Protein AF-A0A5V6NLD4-F1 (afdb_monomer_lite)

Secondary structure (DSSP, 8-state):
-HHHHHHHHHHHHHHHHHHHHHHHHHHHHHHHHHHHHHHHHHHHHHHHHHHHHHHHHHHHHHHHHHHHHHHHHHHHHHHHHHHHTTSS--EEEE-----SS---------PPPEEEEPPHHHHHHHHHHHHHHHHHHHHHHHHHHHIIIII--

Sequence (153 aa):
MKRIAVLAVALLVVVLAWTADHYYQKAVSWRDDYRATYRVTRQQAATIMDMEQRHTALAKLDKTHTEALNAAESENDVLRHQLATGARRMYVRGKCPVSGSGKTTTTGGVGNAATVELSAGAGQNVLDIRAGIISDQEKLKYLQAYVRTQCIK

Structure (mmCIF, N/CA/C/O backbone):
data_AF-A0A5V6NLD4-F1
#
_entry.id   AF-A0A5V6NLD4-F1
#
loop_
_atom_site.group_PDB
_atom_site.id
_atom_site.type_symbol
_atom_site.label_atom_id
_atom_site.label_alt_id
_atom_site.label_comp_id
_atom_site.label_asym_id
_atom_site.label_entity_id
_atom_site.label_seq_id
_atom_site.pdbx_PDB_ins_code
_atom_site.Cartn_x
_atom_site.Cartn_y
_atom_site.Cartn_z
_atom_site.occupancy
_atom_site.B_iso_or_equiv
_atom_site.auth_seq_id
_atom_site.auth_comp_id
_atom_site.auth_asym_id
_atom_site.auth_atom_id
_atom_site.pdbx_PDB_model_num
ATOM 1 N N . MET A 1 1 ? 48.106 0.137 -71.899 1.00 66.81 1 MET A N 1
ATOM 2 C CA . MET A 1 1 ? 47.558 1.353 -71.249 1.00 66.81 1 MET A CA 1
ATOM 3 C C . MET A 1 1 ? 46.061 1.244 -70.936 1.00 66.81 1 MET A C 1
ATOM 5 O O . MET A 1 1 ? 45.732 1.239 -69.760 1.00 66.81 1 MET A O 1
ATOM 9 N N . LYS A 1 2 ? 45.155 1.048 -71.914 1.00 77.12 2 LYS A N 1
ATOM 10 C CA . LYS A 1 2 ? 43.690 0.972 -71.664 1.00 77.12 2 LYS A CA 1
ATOM 11 C C . LYS A 1 2 ? 43.250 -0.083 -70.627 1.00 77.12 2 LYS A C 1
ATOM 13 O O . LYS A 1 2 ? 42.449 0.227 -69.759 1.00 77.12 2 LYS A O 1
ATOM 18 N N . ARG A 1 3 ? 43.812 -1.301 -70.659 1.00 82.31 3 ARG A N 1
ATOM 19 C CA . ARG A 1 3 ? 43.479 -2.374 -69.692 1.00 82.31 3 ARG A CA 1
ATOM 20 C C . ARG A 1 3 ? 43.886 -2.045 -68.247 1.00 82.31 3 ARG A C 1
ATOM 22 O O . ARG A 1 3 ? 43.153 -2.366 -67.327 1.00 82.31 3 ARG A O 1
ATOM 29 N N . ILE A 1 4 ? 45.018 -1.363 -68.060 1.00 86.50 4 ILE A N 1
ATOM 30 C CA . ILE A 1 4 ? 45.522 -0.965 -66.734 1.00 86.50 4 ILE A CA 1
ATOM 31 C C . ILE A 1 4 ? 44.629 0.129 -66.133 1.00 86.50 4 ILE A C 1
ATOM 33 O O . ILE A 1 4 ? 44.277 0.051 -64.963 1.00 86.50 4 ILE A O 1
ATOM 37 N N . ALA A 1 5 ? 44.197 1.100 -66.946 1.00 86.25 5 ALA A N 1
ATOM 38 C CA . ALA A 1 5 ? 43.279 2.151 -66.507 1.00 86.25 5 ALA A CA 1
ATOM 39 C C . ALA A 1 5 ? 41.913 1.590 -66.066 1.00 86.25 5 ALA A C 1
ATOM 41 O O . ALA A 1 5 ? 41.394 1.992 -65.030 1.00 86.25 5 ALA A O 1
ATOM 42 N N . VAL A 1 6 ? 41.360 0.616 -66.801 1.00 90.81 6 VAL A N 1
ATOM 43 C CA . VAL A 1 6 ? 40.093 -0.044 -66.430 1.00 90.81 6 VAL A CA 1
ATOM 44 C C . VAL A 1 6 ? 40.220 -0.802 -65.105 1.00 90.81 6 VAL A C 1
ATOM 46 O O . VAL A 1 6 ? 39.338 -0.693 -64.258 1.00 90.81 6 VAL A O 1
ATOM 49 N N . LEU A 1 7 ? 41.328 -1.520 -64.891 1.00 92.56 7 LEU A N 1
ATOM 50 C CA . LEU A 1 7 ? 41.576 -2.237 -63.635 1.00 92.56 7 LEU A CA 1
ATOM 51 C C . LEU A 1 7 ? 41.750 -1.284 -62.443 1.00 92.56 7 LEU A C 1
ATOM 53 O O . LEU A 1 7 ? 41.212 -1.550 -61.372 1.00 92.56 7 LEU A O 1
ATOM 57 N N . ALA A 1 8 ? 42.447 -0.161 -62.631 1.00 92.00 8 ALA A N 1
ATOM 58 C CA . ALA A 1 8 ? 42.619 0.845 -61.585 1.00 92.00 8 ALA A CA 1
ATOM 59 C C . ALA A 1 8 ? 41.279 1.470 -61.164 1.00 92.00 8 ALA A C 1
ATOM 61 O O . ALA A 1 8 ? 41.007 1.596 -59.972 1.00 92.00 8 ALA A O 1
ATOM 62 N N . VAL A 1 9 ? 40.414 1.802 -62.129 1.00 94.31 9 VAL A N 1
ATOM 63 C CA . VAL A 1 9 ? 39.067 2.323 -61.849 1.00 94.31 9 VAL A CA 1
ATOM 64 C C . VAL A 1 9 ? 38.210 1.272 -61.142 1.00 94.31 9 VAL A C 1
ATOM 66 O O . VAL A 1 9 ? 37.554 1.595 -60.156 1.00 94.31 9 VAL A O 1
ATOM 69 N N . ALA A 1 10 ? 38.248 0.014 -61.589 1.00 95.00 10 ALA A N 1
ATOM 70 C CA . ALA A 1 10 ? 37.503 -1.069 -60.951 1.00 95.00 10 ALA A CA 1
ATOM 71 C C . ALA A 1 10 ? 37.917 -1.269 -59.481 1.00 95.00 10 ALA A C 1
ATOM 73 O O . ALA A 1 10 ? 37.052 -1.373 -58.614 1.00 95.00 10 ALA A O 1
ATOM 74 N N . LEU A 1 11 ? 39.221 -1.250 -59.180 1.00 95.94 11 LEU A N 1
ATOM 75 C CA . LEU A 1 11 ? 39.723 -1.325 -57.803 1.00 95.94 11 LEU A CA 1
ATOM 76 C C . LEU A 1 11 ? 39.242 -0.149 -56.948 1.00 95.94 11 LEU A C 1
ATOM 78 O O . LEU A 1 11 ? 38.835 -0.348 -55.807 1.00 95.94 11 LEU A O 1
ATOM 82 N N . LEU A 1 12 ? 39.243 1.064 -57.502 1.00 96.31 12 LEU A N 1
ATOM 83 C CA . LEU A 1 12 ? 38.786 2.263 -56.798 1.00 96.31 12 LEU A CA 1
ATOM 84 C C . LEU A 1 12 ? 37.295 2.162 -56.440 1.00 96.31 12 LEU A C 1
ATOM 86 O O . LEU A 1 12 ? 36.912 2.446 -55.307 1.00 96.31 12 LEU A O 1
ATOM 90 N N . VAL A 1 13 ? 36.463 1.676 -57.367 1.00 96.69 13 VAL A N 1
ATOM 91 C CA . VAL A 1 13 ? 35.033 1.428 -57.120 1.00 96.69 13 VAL A CA 1
ATOM 92 C C . VAL A 1 13 ? 34.831 0.380 -56.026 1.00 96.69 13 VAL A C 1
ATOM 94 O O . VAL A 1 13 ? 34.003 0.588 -55.144 1.00 96.69 13 VAL A O 1
ATOM 97 N N . VAL A 1 14 ? 35.600 -0.714 -56.038 1.00 97.25 14 VAL A N 1
ATOM 98 C CA . VAL A 1 14 ? 35.516 -1.755 -54.999 1.00 97.25 14 VAL A CA 1
ATOM 99 C C . VAL A 1 14 ? 35.885 -1.196 -53.624 1.00 97.25 14 VAL A C 1
ATOM 101 O O . VAL A 1 14 ? 35.169 -1.446 -52.658 1.00 97.25 14 VAL A O 1
ATOM 104 N N . VAL A 1 15 ? 36.952 -0.395 -53.528 1.00 96.94 15 VAL A N 1
ATOM 105 C CA . VAL A 1 15 ? 37.357 0.240 -52.262 1.00 96.94 15 VAL A CA 1
ATOM 106 C C . VAL A 1 15 ? 36.282 1.205 -51.761 1.00 96.94 15 VAL A C 1
ATOM 108 O O . VAL A 1 15 ? 35.951 1.177 -50.579 1.00 96.94 15 VAL A O 1
ATOM 111 N N . LEU A 1 16 ? 35.701 2.028 -52.638 1.00 96.75 16 LEU A N 1
ATOM 112 C CA . LEU A 1 16 ? 34.622 2.950 -52.266 1.00 96.75 16 LEU A CA 1
ATOM 113 C C . LEU A 1 16 ? 33.343 2.216 -51.843 1.00 96.75 16 LEU A C 1
ATOM 115 O O . LEU A 1 16 ? 32.697 2.625 -50.882 1.00 96.75 16 LEU A O 1
ATOM 119 N N . ALA A 1 17 ? 32.985 1.126 -52.525 1.00 96.56 17 ALA A N 1
ATOM 120 C CA . ALA A 1 17 ? 31.844 0.301 -52.143 1.00 96.56 17 ALA A CA 1
ATOM 121 C C . ALA A 1 17 ? 32.065 -0.352 -50.769 1.00 96.56 17 ALA A C 1
ATOM 123 O O . ALA A 1 17 ? 31.167 -0.331 -49.932 1.00 96.56 17 ALA A O 1
ATOM 124 N N . TRP A 1 18 ? 33.273 -0.866 -50.511 1.00 96.81 18 TRP A N 1
ATOM 125 C CA . TRP A 1 18 ? 33.625 -1.473 -49.228 1.00 96.81 18 TRP A CA 1
ATOM 126 C C . TRP A 1 18 ? 33.617 -0.461 -48.077 1.00 96.81 18 TRP A C 1
ATOM 128 O O . TRP A 1 18 ? 33.075 -0.748 -47.012 1.00 96.81 18 TRP A O 1
ATOM 138 N N . THR A 1 19 ? 34.163 0.744 -48.275 1.00 96.12 19 THR A N 1
ATOM 139 C CA . THR A 1 19 ? 34.118 1.782 -47.233 1.00 96.12 19 THR A CA 1
ATOM 140 C C . THR A 1 19 ? 32.691 2.260 -46.982 1.00 96.12 19 THR A C 1
ATOM 142 O O . THR A 1 19 ? 32.303 2.402 -45.822 1.00 96.12 19 THR A O 1
ATOM 145 N N . ALA A 1 20 ? 31.889 2.457 -48.033 1.00 96.56 20 ALA A N 1
ATOM 146 C CA . ALA A 1 20 ? 30.487 2.837 -47.900 1.00 96.56 20 ALA A CA 1
ATOM 147 C C . ALA A 1 20 ? 29.683 1.791 -47.112 1.00 96.56 20 ALA A C 1
ATOM 149 O O . ALA A 1 20 ? 28.963 2.161 -46.185 1.00 96.56 20 ALA A O 1
ATOM 150 N N . ASP A 1 21 ? 29.850 0.503 -47.424 1.00 96.25 21 ASP A N 1
ATOM 151 C CA . ASP A 1 21 ? 29.213 -0.599 -46.695 1.00 96.25 21 ASP A CA 1
ATOM 152 C C . ASP A 1 21 ? 29.672 -0.653 -45.227 1.00 96.25 21 ASP A C 1
ATOM 154 O O . ASP A 1 21 ? 28.844 -0.684 -44.318 1.00 96.25 21 ASP A O 1
ATOM 158 N N . HIS A 1 22 ? 30.978 -0.526 -44.964 1.00 95.44 22 HIS A N 1
ATOM 159 C CA . HIS A 1 22 ? 31.529 -0.506 -43.602 1.00 95.44 22 HIS A CA 1
ATOM 160 C C . HIS A 1 22 ? 30.959 0.629 -42.738 1.00 95.44 22 HIS A C 1
ATOM 162 O O . HIS A 1 22 ? 30.594 0.417 -41.579 1.00 95.44 22 HIS A O 1
ATOM 168 N N . TYR A 1 23 ? 30.853 1.845 -43.283 1.00 95.44 23 TYR A N 1
ATOM 169 C CA . TYR A 1 23 ? 30.260 2.974 -42.557 1.00 95.44 23 TYR A CA 1
ATOM 170 C C . TYR A 1 23 ? 28.738 2.857 -42.435 1.00 95.44 23 TYR A C 1
ATOM 172 O O . TYR A 1 23 ? 28.189 3.218 -41.391 1.00 95.44 23 TYR A O 1
ATOM 180 N N . TYR A 1 24 ? 28.056 2.328 -43.454 1.00 96.50 24 TYR A N 1
ATOM 181 C CA . TYR A 1 24 ? 26.618 2.080 -43.406 1.00 96.50 24 TYR A CA 1
ATOM 182 C C . TYR A 1 24 ? 26.266 1.072 -42.309 1.00 96.50 24 TYR A C 1
ATOM 184 O O . TYR A 1 24 ? 25.413 1.360 -41.470 1.00 96.50 24 TYR A O 1
ATOM 192 N N . GLN A 1 25 ? 26.970 -0.062 -42.253 1.00 96.12 25 GLN A N 1
ATOM 193 C CA . GLN A 1 25 ? 26.755 -1.085 -41.229 1.00 96.12 25 GLN A CA 1
ATOM 194 C C . GLN A 1 25 ? 26.977 -0.528 -39.820 1.00 96.12 25 GLN A C 1
ATOM 196 O O . GLN A 1 25 ? 26.140 -0.749 -38.948 1.00 96.12 25 GLN A O 1
ATOM 201 N N . LYS A 1 26 ? 28.025 0.281 -39.605 1.00 95.19 26 LYS A N 1
ATOM 202 C CA . LYS A 1 26 ? 28.247 0.969 -38.319 1.00 95.19 26 LYS A CA 1
ATOM 203 C C . LYS A 1 26 ? 27.139 1.961 -37.961 1.00 95.19 26 LYS A C 1
ATOM 205 O O . LYS A 1 26 ? 26.760 2.075 -36.798 1.00 95.19 26 LYS A O 1
ATOM 210 N N . ALA A 1 27 ? 26.621 2.700 -38.940 1.00 95.31 27 ALA A N 1
ATOM 211 C CA . ALA A 1 27 ? 25.533 3.647 -38.712 1.00 95.31 27 ALA A CA 1
ATOM 212 C C . ALA A 1 27 ? 24.216 2.933 -38.364 1.00 95.31 27 ALA A C 1
ATOM 214 O O . ALA A 1 27 ? 23.441 3.432 -37.542 1.00 95.31 27 ALA A O 1
ATOM 215 N N . VAL A 1 28 ? 23.962 1.772 -38.974 1.00 96.00 28 VAL A N 1
ATOM 216 C CA . VAL A 1 28 ? 22.814 0.920 -38.646 1.00 96.00 28 VAL A CA 1
ATOM 217 C C . VAL A 1 28 ? 22.989 0.304 -37.260 1.00 96.00 28 VAL A C 1
ATOM 219 O O . VAL A 1 28 ? 22.091 0.461 -36.438 1.00 96.00 28 VAL A O 1
ATOM 222 N N . SER A 1 29 ? 24.151 -0.283 -36.950 1.00 96.00 29 SER A N 1
ATOM 223 C CA . SER A 1 29 ? 24.396 -0.909 -35.644 1.00 96.00 29 SER A CA 1
ATOM 224 C C . SER A 1 29 ? 24.260 0.093 -34.497 1.00 96.00 29 SER A C 1
ATOM 226 O O . SER A 1 29 ? 23.546 -0.170 -33.538 1.00 96.00 29 SER A O 1
ATOM 228 N N . TRP A 1 30 ? 24.833 1.295 -34.629 1.00 95.25 30 TRP A N 1
ATOM 229 C CA . TRP A 1 30 ? 24.706 2.338 -33.606 1.00 95.25 30 TRP A CA 1
ATOM 230 C C . TRP A 1 30 ? 23.257 2.799 -33.408 1.00 95.25 30 TRP A C 1
ATOM 232 O O . TRP A 1 30 ? 22.813 3.036 -32.285 1.00 95.25 30 TRP A O 1
ATOM 242 N N . ARG A 1 31 ? 22.490 2.911 -34.499 1.00 96.00 31 ARG A N 1
ATOM 243 C CA . ARG A 1 31 ? 21.064 3.249 -34.430 1.00 96.00 31 ARG A CA 1
ATOM 244 C C . ARG A 1 31 ? 20.270 2.156 -33.723 1.00 96.00 31 ARG A C 1
ATOM 246 O O . ARG A 1 31 ? 19.358 2.478 -32.960 1.00 96.00 31 ARG A O 1
ATOM 253 N N . ASP A 1 32 ? 20.580 0.898 -33.997 1.00 96.56 32 ASP A N 1
ATOM 254 C CA . ASP A 1 32 ? 19.901 -0.240 -33.389 1.00 96.56 32 ASP A CA 1
ATOM 255 C C . ASP A 1 32 ? 20.256 -0.369 -31.904 1.00 96.56 32 ASP A C 1
ATOM 257 O O . ASP A 1 32 ? 19.340 -0.500 -31.090 1.00 96.56 32 ASP A O 1
ATOM 261 N N . ASP A 1 33 ? 21.521 -0.174 -31.527 1.00 95.88 33 ASP A N 1
ATOM 262 C CA . ASP A 1 33 ? 21.967 -0.097 -30.130 1.00 95.88 33 ASP A CA 1
ATOM 263 C C . ASP A 1 33 ? 21.283 1.056 -29.381 1.00 95.88 33 ASP A C 1
ATOM 265 O O . ASP A 1 33 ? 20.770 0.887 -28.269 1.00 95.88 33 ASP A O 1
ATOM 269 N N . TYR A 1 34 ? 21.201 2.237 -30.002 1.00 96.19 34 TYR A N 1
ATOM 270 C CA . TYR A 1 34 ? 20.500 3.387 -29.429 1.00 96.19 34 TYR A CA 1
ATOM 271 C C . TYR A 1 34 ? 19.006 3.103 -29.242 1.00 96.19 34 TYR A C 1
ATOM 273 O O . TYR A 1 34 ? 18.427 3.397 -28.200 1.00 96.19 34 TYR A O 1
ATOM 281 N N . ARG A 1 35 ? 18.347 2.496 -30.234 1.00 96.62 35 ARG A N 1
ATOM 282 C CA . ARG A 1 35 ? 16.933 2.112 -30.115 1.00 96.62 35 ARG A CA 1
ATOM 283 C C . ARG A 1 35 ? 16.727 1.048 -29.044 1.00 96.62 35 ARG A C 1
ATOM 285 O O . ARG A 1 35 ? 15.727 1.116 -28.333 1.00 96.62 35 ARG A O 1
ATOM 292 N N . ALA A 1 36 ? 17.628 0.076 -28.938 1.00 96.38 36 ALA A N 1
ATOM 293 C CA . ALA A 1 36 ? 17.565 -0.972 -27.930 1.00 96.38 36 ALA A CA 1
ATOM 294 C C . ALA A 1 36 ? 17.682 -0.377 -26.522 1.00 96.38 36 ALA A C 1
ATOM 296 O O . ALA A 1 36 ? 16.802 -0.593 -25.690 1.00 96.38 36 ALA A O 1
ATOM 297 N N . THR A 1 37 ? 18.698 0.453 -26.286 1.00 96.19 37 THR A N 1
ATOM 298 C CA . THR A 1 37 ? 18.902 1.139 -25.001 1.00 96.19 37 THR A CA 1
ATOM 299 C C . THR A 1 37 ? 17.751 2.086 -24.670 1.00 96.19 37 THR A C 1
ATOM 301 O O . THR A 1 37 ? 17.181 1.991 -23.587 1.00 96.19 37 THR A O 1
ATOM 304 N N . TYR A 1 38 ? 17.310 2.914 -25.620 1.00 96.62 38 TYR A N 1
ATOM 305 C CA . TYR A 1 38 ? 16.175 3.819 -25.430 1.00 96.62 38 TYR A CA 1
ATOM 306 C C . TYR A 1 38 ? 14.881 3.076 -25.067 1.00 96.62 38 TYR A C 1
ATOM 308 O O . TYR A 1 38 ? 14.131 3.519 -24.195 1.00 96.62 38 TYR A O 1
ATOM 316 N N . ARG A 1 39 ? 14.612 1.925 -25.700 1.00 96.62 39 ARG A N 1
ATOM 317 C CA . ARG A 1 39 ? 13.458 1.077 -25.358 1.00 96.62 39 ARG A CA 1
ATOM 318 C C . ARG A 1 39 ? 13.539 0.579 -23.920 1.00 96.62 39 ARG A C 1
ATOM 320 O O . ARG A 1 39 ? 12.546 0.701 -23.207 1.00 96.62 39 ARG A O 1
ATOM 327 N N . VAL A 1 40 ? 14.697 0.074 -23.496 1.00 96.75 40 VAL A N 1
ATOM 328 C CA . VAL A 1 40 ? 14.909 -0.405 -22.122 1.00 96.75 40 VAL A CA 1
ATOM 329 C C . VAL A 1 40 ? 14.737 0.734 -21.121 1.00 96.75 40 VAL A C 1
ATOM 331 O O . VAL A 1 40 ? 13.977 0.592 -20.168 1.00 96.75 40 VAL A O 1
ATOM 334 N N . THR A 1 41 ? 15.353 1.894 -21.359 1.00 97.38 41 THR A N 1
ATOM 335 C CA . THR A 1 41 ? 15.208 3.066 -20.483 1.00 97.38 41 THR A CA 1
ATOM 336 C C . THR A 1 41 ? 13.753 3.516 -20.382 1.00 97.38 41 THR A C 1
ATOM 338 O O . THR A 1 41 ? 13.265 3.792 -19.289 1.00 97.38 41 THR A O 1
ATOM 341 N N . ARG A 1 42 ? 13.018 3.545 -21.500 1.00 97.06 42 ARG A N 1
ATOM 342 C CA . ARG A 1 42 ? 11.595 3.906 -21.499 1.00 97.06 42 ARG A CA 1
ATOM 343 C C . ARG A 1 42 ? 10.744 2.885 -20.743 1.00 97.06 42 ARG A C 1
ATOM 345 O O . ARG A 1 42 ? 9.829 3.284 -20.030 1.00 97.06 42 ARG A O 1
ATOM 352 N N . GLN A 1 43 ? 11.035 1.592 -20.887 1.00 97.38 43 GLN A N 1
ATOM 353 C CA . GLN A 1 43 ? 10.368 0.534 -20.125 1.00 97.38 43 GLN A CA 1
ATOM 354 C C . GLN A 1 43 ? 10.639 0.677 -18.626 1.00 97.38 43 GLN A C 1
ATOM 356 O O . GLN A 1 43 ? 9.699 0.651 -17.843 1.00 97.38 43 GLN A O 1
ATOM 361 N N . GLN A 1 44 ? 11.892 0.903 -18.229 1.00 97.81 44 GLN A N 1
ATOM 362 C CA . GLN A 1 44 ? 12.257 1.134 -16.831 1.00 97.81 44 GLN A CA 1
ATOM 363 C C . GLN A 1 44 ? 11.557 2.366 -16.256 1.00 97.81 44 GLN A C 1
ATOM 365 O O . GLN A 1 44 ? 10.979 2.282 -15.178 1.00 97.81 44 GLN A O 1
ATOM 370 N N . ALA A 1 45 ? 11.548 3.483 -16.988 1.00 97.50 45 ALA A N 1
ATOM 371 C CA . ALA A 1 45 ? 10.851 4.695 -16.570 1.00 97.50 45 ALA A CA 1
ATOM 372 C C . ALA A 1 45 ? 9.344 4.452 -16.388 1.00 97.50 45 ALA A C 1
ATOM 374 O O . ALA A 1 45 ? 8.775 4.865 -15.382 1.00 97.50 45 ALA A O 1
ATOM 375 N N . ALA A 1 46 ? 8.707 3.729 -17.317 1.00 96.75 46 ALA A N 1
ATOM 376 C CA . ALA A 1 46 ? 7.298 3.363 -17.197 1.00 96.75 46 ALA A CA 1
ATOM 377 C C . ALA A 1 46 ? 7.033 2.469 -15.972 1.00 96.75 46 ALA A C 1
ATOM 379 O O . ALA A 1 46 ? 6.076 2.713 -15.242 1.00 96.75 46 ALA A O 1
ATOM 380 N N . THR A 1 47 ? 7.894 1.480 -15.712 1.00 97.00 47 THR A N 1
ATOM 381 C CA . THR A 1 47 ? 7.793 0.612 -14.529 1.00 97.00 47 THR A CA 1
ATOM 382 C C . THR A 1 47 ? 7.957 1.396 -13.228 1.00 97.00 47 THR A C 1
ATOM 384 O O . THR A 1 47 ? 7.194 1.180 -12.293 1.00 97.00 47 THR A O 1
ATOM 387 N N . ILE A 1 48 ? 8.917 2.322 -13.157 1.00 97.62 48 ILE A N 1
ATOM 388 C CA . ILE A 1 48 ? 9.129 3.166 -11.971 1.00 97.62 48 ILE A CA 1
ATOM 389 C C . ILE A 1 48 ? 7.899 4.041 -11.718 1.00 97.62 48 ILE A C 1
ATOM 391 O O . ILE A 1 48 ? 7.409 4.086 -10.594 1.00 97.62 48 ILE A O 1
ATOM 395 N N . MET A 1 49 ? 7.357 4.676 -12.761 1.00 97.56 49 MET A N 1
ATOM 396 C CA . MET A 1 49 ? 6.140 5.481 -12.633 1.00 97.56 49 MET A CA 1
ATOM 397 C C . MET A 1 49 ? 4.943 4.655 -12.144 1.00 97.56 49 MET A C 1
ATOM 399 O O . MET A 1 49 ? 4.192 5.118 -11.287 1.00 97.56 49 MET A O 1
ATOM 403 N N . ASP A 1 50 ? 4.762 3.435 -12.657 1.00 95.25 50 ASP A N 1
ATOM 404 C CA . ASP A 1 50 ? 3.715 2.522 -12.175 1.00 95.25 50 ASP A CA 1
ATOM 405 C C . ASP A 1 50 ? 3.927 2.156 -10.695 1.00 95.25 50 ASP A C 1
ATOM 407 O O . ASP A 1 50 ? 2.988 2.223 -9.898 1.00 95.25 50 ASP A O 1
ATOM 411 N N . MET A 1 51 ? 5.166 1.855 -10.290 1.00 95.12 51 MET A N 1
ATOM 412 C CA . MET A 1 51 ? 5.502 1.596 -8.886 1.00 95.12 51 MET A CA 1
ATOM 413 C C . MET A 1 51 ? 5.182 2.800 -7.988 1.00 95.12 51 MET A C 1
ATOM 415 O O . MET A 1 51 ? 4.523 2.631 -6.963 1.00 95.12 51 MET A O 1
ATOM 419 N N . GLU A 1 52 ? 5.564 4.020 -8.370 1.00 97.00 52 GLU A N 1
ATOM 420 C CA . GLU A 1 52 ? 5.268 5.240 -7.601 1.00 97.00 52 GLU A CA 1
ATOM 421 C C . GLU A 1 52 ? 3.762 5.485 -7.442 1.00 97.00 52 GLU A C 1
ATOM 423 O O . GLU A 1 52 ? 3.280 5.831 -6.354 1.00 97.00 52 GLU A O 1
ATOM 428 N N . GLN A 1 53 ? 2.991 5.262 -8.508 1.00 95.62 53 GLN A N 1
ATOM 429 C CA . GLN A 1 53 ? 1.535 5.373 -8.467 1.00 95.62 53 GLN A CA 1
ATOM 430 C C . GLN A 1 53 ? 0.921 4.351 -7.507 1.00 95.62 53 GLN A C 1
ATOM 432 O O . GLN A 1 53 ? 0.070 4.714 -6.688 1.00 95.62 53 GLN A O 1
ATOM 437 N N . ARG A 1 54 ? 1.375 3.092 -7.553 1.00 94.62 54 ARG A N 1
ATOM 438 C CA . ARG A 1 54 ? 0.927 2.043 -6.624 1.00 94.62 54 ARG A CA 1
ATOM 439 C C . ARG A 1 54 ? 1.290 2.376 -5.184 1.00 94.62 54 ARG A C 1
ATOM 441 O O . ARG A 1 54 ? 0.427 2.289 -4.318 1.00 94.62 54 ARG A O 1
ATOM 448 N N . HIS A 1 55 ? 2.514 2.829 -4.922 1.00 96.12 55 HIS A N 1
ATOM 449 C CA . HIS A 1 55 ? 2.954 3.235 -3.584 1.00 96.12 55 HIS A CA 1
ATOM 450 C C . HIS A 1 55 ? 2.081 4.360 -3.022 1.00 96.12 55 HIS A C 1
ATOM 452 O O . HIS A 1 55 ? 1.629 4.292 -1.880 1.00 96.12 55 HIS A O 1
ATOM 458 N N . THR A 1 56 ? 1.775 5.363 -3.845 1.00 97.50 56 THR A N 1
ATOM 459 C CA . THR A 1 56 ? 0.913 6.484 -3.450 1.00 97.50 56 THR A CA 1
ATOM 460 C C . THR A 1 56 ? -0.517 6.019 -3.166 1.00 97.50 56 THR A C 1
ATOM 462 O O . THR A 1 56 ? -1.123 6.418 -2.169 1.00 97.50 56 THR A O 1
ATOM 465 N N . ALA A 1 57 ? -1.068 5.144 -4.012 1.00 96.00 57 ALA A N 1
ATOM 466 C CA . ALA A 1 57 ? -2.399 4.579 -3.811 1.00 96.00 57 ALA A CA 1
ATOM 467 C C . ALA A 1 57 ? -2.475 3.717 -2.539 1.00 96.00 57 ALA A C 1
ATOM 469 O O . ALA A 1 57 ? -3.453 3.814 -1.798 1.00 96.00 57 ALA A O 1
ATOM 470 N N . LEU A 1 58 ? -1.437 2.922 -2.265 1.00 96.75 58 LEU A N 1
ATOM 471 C CA . LEU A 1 58 ? -1.319 2.113 -1.053 1.00 96.75 58 LEU A CA 1
ATOM 472 C C . LEU A 1 58 ? -1.219 2.972 0.202 1.00 96.75 58 LEU A C 1
ATOM 474 O O . LEU A 1 58 ? -1.954 2.724 1.150 1.00 96.75 58 LEU A O 1
ATOM 478 N N . ALA A 1 59 ? -0.384 4.013 0.192 1.00 97.88 59 ALA A N 1
ATOM 479 C CA . ALA A 1 59 ? -0.260 4.937 1.316 1.00 97.88 59 ALA A CA 1
ATOM 480 C C . ALA A 1 59 ? -1.592 5.638 1.626 1.00 97.88 59 ALA A C 1
ATOM 482 O O . ALA A 1 59 ? -1.960 5.814 2.786 1.00 97.88 59 ALA A O 1
ATOM 483 N N . LYS A 1 60 ? -2.359 6.004 0.591 1.00 97.56 60 LYS A N 1
ATOM 484 C CA . LYS A 1 60 ? -3.702 6.566 0.772 1.00 97.56 60 LYS A CA 1
ATOM 485 C C . LYS A 1 60 ? -4.664 5.549 1.388 1.00 97.56 60 LYS A C 1
ATOM 487 O O . LYS A 1 60 ? -5.412 5.908 2.293 1.00 97.56 60 LYS A O 1
ATOM 492 N N . LEU A 1 61 ? -4.654 4.312 0.891 1.00 97.56 61 LEU A N 1
ATOM 493 C CA . LEU A 1 61 ? -5.511 3.243 1.400 1.00 97.56 61 LEU A CA 1
ATOM 494 C C . LEU A 1 61 ? -5.207 2.939 2.874 1.00 97.56 61 LEU A C 1
ATOM 496 O O . LEU A 1 61 ? -6.121 2.879 3.692 1.00 97.56 61 LEU A O 1
ATOM 500 N N . ASP A 1 62 ? -3.924 2.806 3.201 1.00 97.81 62 ASP A N 1
ATOM 501 C CA . ASP A 1 62 ? -3.425 2.583 4.557 1.00 97.81 62 ASP A CA 1
ATOM 502 C C . ASP A 1 62 ? -3.838 3.707 5.510 1.00 97.81 62 ASP A C 1
ATOM 504 O O . ASP A 1 62 ? -4.429 3.447 6.559 1.00 97.81 62 ASP A O 1
ATOM 508 N N . LYS A 1 63 ? -3.650 4.966 5.093 1.00 98.25 63 LYS A N 1
ATOM 509 C CA . LYS A 1 63 ? -4.078 6.133 5.867 1.00 98.25 63 LYS A CA 1
ATOM 510 C C . LYS A 1 63 ? -5.574 6.096 6.181 1.00 98.25 63 LYS A C 1
ATOM 512 O O . LYS A 1 63 ? -5.954 6.274 7.333 1.00 98.25 63 LYS A O 1
ATOM 517 N N . THR A 1 64 ? -6.421 5.846 5.180 1.00 97.56 64 THR A N 1
ATOM 518 C CA . THR A 1 64 ? -7.881 5.816 5.368 1.00 97.56 64 THR A CA 1
ATOM 519 C C . THR A 1 64 ? -8.311 4.763 6.390 1.00 97.56 64 THR A C 1
ATOM 521 O O . THR A 1 64 ? -9.124 5.060 7.264 1.00 97.56 64 THR A O 1
ATOM 524 N N . HIS A 1 65 ? -7.768 3.546 6.309 1.00 98.00 65 HIS A N 1
ATOM 525 C CA . HIS A 1 65 ? -8.150 2.472 7.230 1.00 98.00 65 HIS A CA 1
ATOM 526 C C . HIS A 1 65 ? -7.528 2.624 8.619 1.00 98.00 65 HIS A C 1
ATOM 528 O O . HIS A 1 65 ? -8.175 2.298 9.610 1.00 98.00 65 HIS A O 1
ATOM 534 N N . THR A 1 66 ? -6.323 3.184 8.714 1.00 98.00 66 THR A N 1
ATOM 535 C CA . THR A 1 66 ? -5.695 3.500 10.003 1.00 98.00 66 THR A CA 1
ATOM 536 C C . THR A 1 66 ? -6.468 4.589 10.749 1.00 98.00 66 THR A C 1
ATOM 538 O O . THR A 1 66 ? -6.726 4.456 11.941 1.00 98.00 66 THR A O 1
ATOM 541 N N . GLU A 1 67 ? -6.900 5.650 10.060 1.00 98.06 67 GLU A N 1
ATOM 542 C CA . GLU A 1 67 ? -7.729 6.701 10.665 1.00 98.06 67 GLU A CA 1
ATOM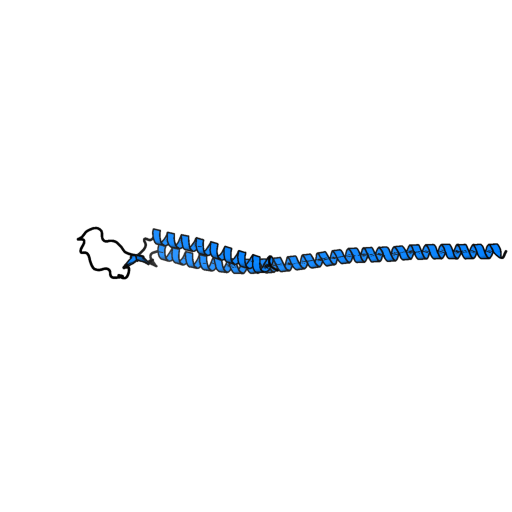 543 C C . GLU A 1 67 ? -9.080 6.153 11.147 1.00 98.06 67 GLU A C 1
ATOM 545 O O . GLU A 1 67 ? -9.507 6.464 12.260 1.00 98.06 67 GLU A O 1
ATOM 550 N N . ALA A 1 68 ? -9.729 5.300 10.346 1.00 97.06 68 ALA A N 1
ATOM 551 C CA . ALA A 1 68 ? -10.987 4.658 10.721 1.00 97.06 68 ALA A CA 1
ATOM 552 C C . ALA A 1 68 ? -10.832 3.741 11.946 1.00 97.06 68 ALA A C 1
ATOM 554 O O . ALA A 1 68 ? -11.659 3.794 12.860 1.00 97.06 68 ALA A O 1
ATOM 555 N N . LEU A 1 69 ? -9.761 2.941 11.984 1.00 98.06 69 LEU A N 1
ATOM 556 C CA . LEU A 1 69 ? -9.444 2.066 13.110 1.00 98.06 69 LEU A CA 1
ATOM 557 C C . LEU A 1 69 ? -9.211 2.876 14.390 1.00 98.06 69 LEU A C 1
ATOM 559 O O . LEU A 1 69 ? -9.890 2.645 15.388 1.00 98.06 69 LEU A O 1
ATOM 563 N N . ASN A 1 70 ? -8.334 3.880 14.333 1.00 98.25 70 ASN A N 1
ATOM 564 C CA . ASN A 1 70 ? -8.000 4.715 15.487 1.00 98.25 70 ASN A CA 1
ATOM 565 C C . ASN A 1 70 ? -9.223 5.458 16.042 1.00 98.25 70 ASN A C 1
ATOM 567 O O . ASN A 1 70 ? -9.383 5.573 17.256 1.00 98.25 70 ASN A O 1
ATOM 571 N N . ALA A 1 71 ? -10.106 5.958 15.171 1.00 98.19 71 ALA A N 1
ATOM 572 C CA . ALA A 1 71 ? -11.331 6.626 15.601 1.00 98.19 71 ALA A CA 1
ATOM 573 C C . ALA A 1 71 ? -12.266 5.666 16.359 1.00 98.19 71 ALA A C 1
ATOM 575 O O . ALA A 1 71 ? -12.796 6.017 17.415 1.00 98.19 71 ALA A O 1
ATOM 576 N N . ALA A 1 72 ? -12.443 4.445 15.849 1.00 97.56 72 ALA A N 1
ATOM 577 C CA . ALA A 1 72 ? -13.299 3.437 16.467 1.00 97.56 72 ALA A CA 1
ATOM 578 C C . ALA A 1 72 ? -12.711 2.879 17.778 1.00 97.56 72 ALA A C 1
ATOM 580 O O . ALA A 1 72 ? -13.453 2.652 18.738 1.00 97.56 72 ALA A O 1
ATOM 581 N N . GLU A 1 73 ? -11.391 2.687 17.843 1.00 97.50 73 GLU A N 1
ATOM 582 C CA . GLU A 1 73 ? -10.686 2.309 19.072 1.00 97.50 73 GLU A CA 1
ATOM 583 C C . GLU A 1 73 ? -10.788 3.410 20.130 1.00 97.50 73 GLU A C 1
ATOM 585 O O . GLU A 1 73 ? -11.165 3.124 21.264 1.00 97.50 73 GLU A O 1
ATOM 590 N N . SER A 1 74 ? -10.594 4.676 19.749 1.00 98.31 74 SER A N 1
ATOM 591 C CA . SER A 1 74 ? -10.760 5.813 20.660 1.00 98.31 74 SER A CA 1
ATOM 592 C C . SER A 1 74 ? -12.177 5.892 21.238 1.00 98.31 74 SER A C 1
ATOM 594 O O . SER A 1 74 ? -12.348 6.098 22.441 1.00 98.31 74 SER A O 1
ATOM 596 N N . GLU A 1 75 ? -13.210 5.666 20.419 1.00 97.81 75 GLU A N 1
ATOM 597 C CA . GLU A 1 75 ? -14.587 5.590 20.913 1.00 97.81 75 GLU A CA 1
ATOM 598 C C . GLU A 1 75 ? -14.762 4.433 21.911 1.00 97.81 75 GLU A C 1
ATOM 600 O O . GLU A 1 75 ? -15.416 4.595 22.943 1.00 97.81 75 GLU A O 1
ATOM 605 N N . ASN A 1 76 ? -14.174 3.265 21.634 1.00 97.56 76 ASN A N 1
ATOM 606 C CA . ASN A 1 76 ? -14.210 2.126 22.547 1.00 97.56 76 ASN A CA 1
ATOM 607 C C . ASN A 1 76 ? -13.526 2.454 23.881 1.00 97.56 76 ASN A C 1
ATOM 609 O O . ASN A 1 76 ? -14.128 2.241 24.932 1.00 97.56 76 ASN A O 1
ATOM 613 N N . ASP A 1 77 ? -12.343 3.061 23.853 1.00 97.88 77 ASP A N 1
ATOM 614 C CA . ASP A 1 77 ? -11.597 3.453 25.049 1.00 97.88 77 ASP A CA 1
ATOM 615 C C . ASP A 1 77 ? -12.365 4.448 25.920 1.00 97.88 77 ASP A C 1
ATOM 617 O O . ASP A 1 77 ? -12.408 4.308 27.147 1.00 97.88 77 ASP A O 1
ATOM 621 N N . VAL A 1 78 ? -13.062 5.406 25.302 1.00 98.06 78 VAL A N 1
ATOM 622 C CA . VAL A 1 78 ? -13.968 6.308 26.024 1.00 98.06 78 VAL A CA 1
ATOM 623 C C . VAL A 1 78 ? -15.068 5.514 26.733 1.00 98.06 78 VAL A C 1
ATOM 625 O O . VAL A 1 78 ? -15.343 5.767 27.909 1.00 98.06 78 VAL A O 1
ATOM 628 N N . LEU A 1 79 ? -15.677 4.521 26.075 1.00 96.75 79 LEU A N 1
ATOM 629 C CA . LEU A 1 79 ? -16.678 3.661 26.717 1.00 96.75 79 LEU A CA 1
ATOM 630 C C . LEU A 1 79 ? -16.081 2.848 27.869 1.00 96.75 79 LEU A C 1
ATOM 632 O O . LEU A 1 79 ? -16.711 2.745 28.923 1.00 96.75 79 LEU A O 1
ATOM 636 N N . ARG A 1 80 ? -14.871 2.305 27.701 1.00 96.75 80 ARG A N 1
ATOM 637 C CA . ARG A 1 80 ? -14.173 1.539 28.745 1.00 96.75 80 ARG A CA 1
ATOM 638 C C . ARG A 1 80 ? -13.944 2.391 29.975 1.00 96.75 80 ARG A C 1
ATOM 640 O O . ARG A 1 80 ? -14.236 1.952 31.088 1.00 96.75 80 ARG A O 1
ATOM 647 N N . HIS A 1 81 ? -13.482 3.620 29.770 1.00 97.06 81 HIS A N 1
ATOM 648 C CA . HIS A 1 81 ? -13.247 4.570 30.844 1.00 97.06 81 HIS A CA 1
ATOM 649 C C . HIS A 1 81 ? -14.549 4.961 31.558 1.00 97.06 81 HIS A C 1
ATOM 651 O O . HIS A 1 81 ? -14.614 4.956 32.789 1.00 97.06 81 HIS A O 1
ATOM 657 N N . GLN A 1 82 ? -15.618 5.230 30.806 1.00 96.44 82 GLN A N 1
ATOM 658 C CA . GLN A 1 82 ? -16.932 5.544 31.374 1.00 96.44 82 GLN A CA 1
ATOM 659 C C . GLN A 1 82 ? -17.523 4.378 32.185 1.00 96.44 82 GLN A C 1
ATOM 661 O O . GLN A 1 82 ? -18.139 4.617 33.221 1.00 96.44 82 GLN A O 1
ATOM 666 N N . LEU A 1 83 ? -17.331 3.125 31.752 1.00 95.06 83 LEU A N 1
ATOM 667 C CA . LEU A 1 83 ? -17.751 1.951 32.528 1.00 95.06 83 LEU A CA 1
ATOM 668 C C . LEU A 1 83 ? -16.883 1.749 33.777 1.00 95.06 83 LEU A C 1
ATOM 670 O O . LEU A 1 83 ? -17.414 1.464 34.846 1.00 95.06 83 LEU A O 1
ATOM 674 N N . ALA A 1 84 ? -15.561 1.913 33.664 1.00 94.06 84 ALA A N 1
ATOM 675 C CA . ALA A 1 84 ? -14.628 1.736 34.780 1.00 94.06 84 ALA A CA 1
ATOM 676 C C . ALA A 1 84 ? -14.867 2.745 35.912 1.00 94.06 84 ALA A C 1
ATOM 678 O O . ALA A 1 84 ? -14.780 2.398 37.086 1.00 94.06 84 ALA A O 1
ATOM 679 N N . THR A 1 85 ? -15.195 3.986 35.556 1.00 95.44 85 THR A N 1
ATOM 680 C CA . THR A 1 85 ? -15.505 5.062 36.511 1.00 95.44 85 THR A CA 1
ATOM 681 C C . THR A 1 85 ? -16.935 4.994 37.055 1.00 95.44 85 THR A C 1
ATOM 683 O O . THR A 1 85 ? -17.292 5.779 37.928 1.00 95.44 85 THR A O 1
ATOM 686 N N . GLY A 1 86 ? -17.777 4.093 36.535 1.00 91.81 86 GLY A N 1
ATOM 687 C CA . GLY A 1 86 ? -19.203 4.034 36.863 1.00 91.81 86 GLY A CA 1
ATOM 688 C C . GLY A 1 86 ? -20.028 5.196 36.293 1.00 91.81 86 GLY A C 1
ATOM 689 O O . GLY A 1 86 ? -21.233 5.255 36.531 1.00 91.81 86 GLY A O 1
ATOM 690 N N . ALA A 1 87 ? -19.418 6.096 35.508 1.00 94.44 87 ALA A N 1
ATOM 691 C CA . ALA A 1 87 ? -20.110 7.187 34.819 1.00 94.44 87 ALA A CA 1
ATOM 692 C C . ALA A 1 87 ? -21.145 6.670 33.803 1.00 94.44 87 ALA A C 1
ATOM 694 O O . ALA A 1 87 ? -22.105 7.363 33.466 1.00 94.44 87 ALA A O 1
ATOM 695 N N . ARG A 1 88 ? -20.967 5.433 33.324 1.00 94.06 88 ARG A N 1
ATOM 696 C CA . ARG A 1 88 ? -21.913 4.716 32.471 1.00 94.06 88 ARG A CA 1
ATOM 697 C C . ARG A 1 88 ? -22.159 3.312 33.016 1.00 94.06 88 ARG A C 1
ATOM 699 O O . ARG A 1 88 ? -21.250 2.662 33.518 1.00 94.06 88 ARG A O 1
ATOM 706 N N . ARG A 1 89 ? -23.397 2.833 32.870 1.00 93.81 89 ARG A N 1
ATOM 707 C CA . ARG A 1 89 ? -23.827 1.470 33.227 1.00 93.81 89 ARG A CA 1
ATOM 708 C C . ARG A 1 89 ? -24.228 0.725 31.957 1.00 93.81 89 ARG A C 1
ATOM 710 O O . ARG A 1 89 ? -24.825 1.323 31.057 1.00 93.81 89 ARG A O 1
ATOM 717 N 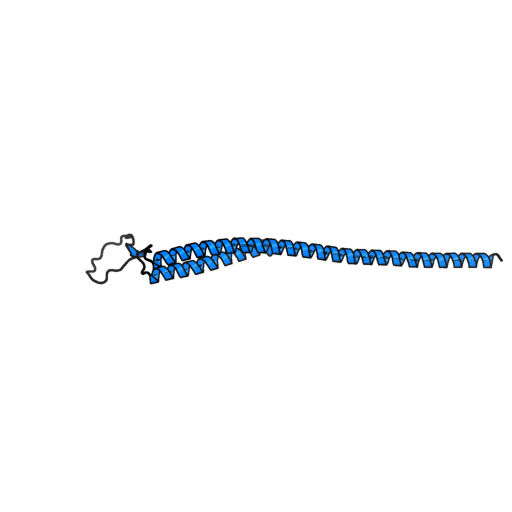N . MET A 1 90 ? -23.882 -0.557 31.864 1.00 94.31 90 MET A N 1
ATOM 718 C CA . MET A 1 90 ? -24.181 -1.398 30.702 1.00 94.31 90 MET A CA 1
ATOM 719 C C . MET A 1 90 ? -25.295 -2.380 31.043 1.00 94.31 90 MET A C 1
ATOM 721 O O . MET A 1 90 ? -25.225 -3.084 32.045 1.00 94.31 90 MET A O 1
ATOM 725 N N . TYR A 1 91 ? -26.305 -2.450 30.180 1.00 92.81 91 TYR A N 1
ATOM 726 C CA . TYR A 1 91 ? -27.472 -3.293 30.387 1.00 92.81 91 TYR A CA 1
ATOM 727 C C . TYR A 1 91 ? -27.693 -4.218 29.197 1.00 92.81 91 TYR A C 1
ATOM 729 O O . TYR A 1 91 ? -27.526 -3.815 28.045 1.00 92.81 91 TYR A O 1
ATOM 737 N N . VAL A 1 92 ? -28.122 -5.441 29.479 1.00 90.62 92 VAL A N 1
ATOM 738 C CA . VAL A 1 92 ? -28.501 -6.443 28.484 1.00 90.62 92 VAL A CA 1
ATOM 739 C C . VAL A 1 92 ? -29.900 -6.962 28.781 1.00 90.62 92 VAL A C 1
ATOM 741 O O . VAL A 1 92 ? -30.374 -6.932 29.917 1.00 90.62 92 VAL A O 1
ATOM 744 N N . ARG A 1 93 ? -30.588 -7.459 27.754 1.00 89.19 93 ARG A N 1
ATOM 745 C CA . ARG A 1 93 ? -31.841 -8.187 27.965 1.00 89.19 93 ARG A CA 1
ATOM 746 C C . ARG A 1 93 ? -31.520 -9.567 28.518 1.00 89.19 93 ARG A C 1
ATOM 748 O O . ARG A 1 93 ? -30.801 -10.330 27.881 1.00 89.19 93 ARG A O 1
ATOM 755 N N . GLY A 1 94 ? -32.075 -9.886 29.680 1.00 81.94 94 GLY A N 1
ATOM 756 C CA . GLY A 1 94 ? -31.857 -11.154 30.359 1.00 81.94 94 GLY A CA 1
ATOM 757 C C . GLY A 1 94 ? -33.128 -11.669 31.026 1.00 81.94 94 GLY A C 1
ATOM 758 O O . GLY A 1 94 ? -34.044 -10.920 31.358 1.00 81.94 94 GLY A O 1
ATOM 759 N N . LYS A 1 95 ? -33.203 -12.983 31.227 1.00 80.88 95 LYS A N 1
ATOM 760 C CA . LYS A 1 95 ? -34.180 -13.587 32.136 1.00 80.88 95 LYS A CA 1
ATOM 761 C C . LYS A 1 95 ? -33.409 -14.122 33.331 1.00 80.88 95 LYS A C 1
ATOM 763 O O . LYS A 1 95 ? -32.573 -15.002 33.164 1.00 80.88 95 LYS A O 1
ATOM 768 N N . CYS A 1 96 ? -33.689 -13.593 34.515 1.00 71.00 96 CYS A N 1
ATOM 769 C CA . CYS A 1 96 ? -33.178 -14.145 35.762 1.00 71.00 96 CYS A CA 1
ATOM 770 C C . CYS A 1 96 ? -34.19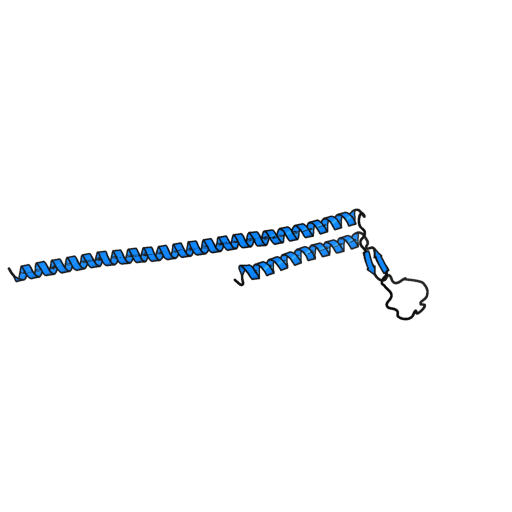8 -15.172 36.273 1.00 71.00 96 CYS A C 1
ATOM 772 O O . CYS A 1 96 ? -35.282 -14.766 36.697 1.00 71.00 96 CYS A O 1
ATOM 774 N N . PRO A 1 97 ? -33.923 -16.487 36.199 1.00 68.06 97 PRO A N 1
ATOM 775 C CA . PRO A 1 97 ? -34.787 -17.466 36.840 1.00 68.06 97 PRO A CA 1
ATOM 776 C C . PRO A 1 97 ? -34.741 -17.242 38.356 1.00 68.06 97 PRO A C 1
ATOM 778 O O . PRO A 1 97 ? -33.668 -17.212 38.956 1.00 68.06 97 PRO A O 1
ATOM 781 N N . VAL A 1 98 ? -35.904 -17.048 38.975 1.00 63.50 98 VAL A N 1
ATOM 782 C CA . VAL A 1 98 ? -36.011 -16.893 40.428 1.00 63.50 98 VAL A CA 1
ATOM 783 C C . VAL A 1 98 ? -35.814 -18.272 41.061 1.00 63.50 98 VAL A C 1
ATOM 785 O O . VAL A 1 98 ? -36.672 -19.145 40.928 1.00 63.50 98 VAL A O 1
ATOM 788 N N . SER A 1 99 ? -34.688 -18.497 41.738 1.00 59.12 99 SER A N 1
ATOM 789 C CA . SER A 1 99 ? -34.516 -19.688 42.575 1.00 59.12 99 SER A CA 1
ATOM 790 C C . SER A 1 99 ? -35.268 -19.488 43.891 1.00 59.12 99 SER A C 1
ATOM 792 O O . SER A 1 99 ? -34.797 -18.772 44.766 1.00 59.12 99 SER A O 1
ATOM 794 N N . GLY A 1 100 ? -36.427 -20.141 44.027 1.00 59.72 100 GLY A N 1
ATOM 795 C CA . GLY A 1 100 ? -37.084 -20.362 45.321 1.00 59.72 100 GLY A CA 1
ATOM 796 C C . GLY A 1 100 ? -38.326 -19.516 45.614 1.00 59.72 100 GLY A C 1
ATOM 797 O O . GLY A 1 100 ? -38.287 -18.624 46.451 1.00 59.72 100 GLY A O 1
ATOM 798 N N . SER A 1 101 ? -39.457 -19.850 44.989 1.00 47.09 101 SER A N 1
ATOM 799 C CA . SER A 1 101 ? -40.788 -19.893 45.627 1.00 47.09 101 SER A CA 1
ATOM 800 C C . SER A 1 101 ? -41.805 -20.402 44.612 1.00 47.09 101 SER A C 1
ATOM 802 O O . SER A 1 101 ? -41.987 -19.776 43.578 1.00 47.09 101 SER A O 1
ATOM 804 N N . GLY A 1 102 ? -42.416 -21.556 44.903 1.00 47.31 102 GLY A N 1
ATOM 805 C CA . GLY A 1 102 ? -43.630 -22.087 44.270 1.00 47.31 102 GLY A CA 1
ATOM 806 C C . GLY A 1 102 ? -43.672 -22.107 42.737 1.00 47.31 102 GLY A C 1
ATOM 807 O O . GLY A 1 102 ? -43.951 -21.099 42.098 1.00 47.31 102 GLY A O 1
ATOM 808 N N . LYS A 1 103 ? -43.526 -23.292 42.131 1.00 46.53 103 LYS A N 1
ATOM 809 C CA . LYS A 1 103 ? -44.005 -23.537 40.760 1.00 46.53 103 LYS A CA 1
ATOM 810 C C . LYS A 1 103 ? -45.524 -23.307 40.710 1.00 46.53 103 LYS A C 1
ATOM 812 O O . LYS A 1 103 ? -46.291 -24.251 40.861 1.00 46.53 103 LYS A O 1
ATOM 817 N N . THR A 1 104 ? -45.958 -22.077 40.463 1.00 48.28 104 THR A N 1
ATOM 818 C CA . THR A 1 104 ? -47.285 -21.813 39.907 1.00 48.28 104 THR A CA 1
ATOM 819 C C . THR A 1 104 ? -47.111 -21.745 38.402 1.00 48.28 104 THR A C 1
ATOM 821 O O . THR A 1 104 ? -46.623 -20.755 37.855 1.00 48.28 104 THR A O 1
ATOM 824 N N . THR A 1 105 ? -47.449 -22.851 37.743 1.00 50.06 105 THR A N 1
ATOM 825 C CA . THR A 1 105 ? -47.520 -22.979 36.288 1.00 50.06 105 THR A CA 1
ATOM 826 C C . THR A 1 105 ? -48.417 -21.871 35.744 1.00 50.06 105 THR A C 1
ATOM 828 O O . THR A 1 105 ? -49.639 -21.952 35.828 1.00 50.06 105 THR A O 1
ATOM 831 N N . THR A 1 106 ? -47.812 -20.806 35.228 1.00 56.72 106 THR A N 1
ATOM 832 C CA . THR A 1 106 ? -48.514 -19.752 34.498 1.00 56.72 106 THR A CA 1
ATOM 833 C C . THR A 1 106 ? -48.362 -20.016 33.006 1.00 56.72 106 THR A C 1
ATOM 835 O O . THR A 1 106 ? -47.306 -20.420 32.520 1.00 56.72 106 THR A O 1
ATOM 838 N N . THR A 1 107 ? -49.479 -19.866 32.305 1.00 48.25 107 THR A N 1
ATOM 839 C CA . THR A 1 107 ? -49.684 -20.100 30.876 1.00 48.25 107 THR A CA 1
ATOM 840 C C . THR A 1 107 ? -48.633 -19.392 30.020 1.00 48.25 107 THR A C 1
ATOM 842 O O . THR A 1 107 ? -48.264 -18.250 30.286 1.00 48.25 107 THR A O 1
ATOM 845 N N . GLY A 1 108 ? -48.150 -20.088 28.984 1.00 54.66 108 GLY A N 1
ATOM 846 C CA . GLY A 1 108 ? -47.082 -19.644 28.088 1.00 54.66 108 GLY A CA 1
ATOM 847 C C . GLY A 1 108 ? -47.412 -18.349 27.348 1.00 54.66 108 GLY A C 1
ATOM 848 O O . GLY A 1 108 ? -47.943 -18.374 26.244 1.00 54.66 108 GLY A O 1
ATOM 849 N N . GLY A 1 109 ? -47.066 -17.219 27.956 1.00 60.72 109 GLY A N 1
ATOM 850 C CA . GLY A 1 109 ? -46.971 -15.920 27.304 1.00 60.72 109 GLY A CA 1
ATOM 851 C C . GLY A 1 109 ? -45.515 -15.603 26.971 1.00 60.72 109 GLY A C 1
ATOM 852 O O . GLY A 1 109 ? -44.608 -15.880 27.761 1.00 60.72 109 GLY A O 1
ATOM 853 N N . VAL A 1 110 ? -45.277 -14.995 25.808 1.00 56.00 110 VAL A N 1
ATOM 854 C CA . VAL A 1 110 ? -43.964 -14.470 25.400 1.00 56.00 110 VAL A CA 1
ATOM 855 C C . VAL A 1 110 ? -43.650 -13.230 26.254 1.00 56.00 110 VAL A C 1
ATOM 857 O O . VAL A 1 110 ? -43.815 -12.094 25.830 1.00 56.00 110 VAL A O 1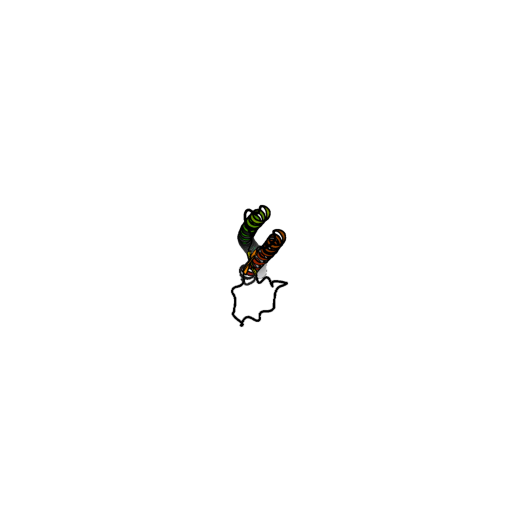
ATOM 860 N N . GLY A 1 111 ? -43.294 -13.435 27.524 1.00 56.38 111 GLY A N 1
ATOM 861 C CA . GLY A 1 111 ? -42.998 -12.346 28.454 1.00 56.38 111 GLY A CA 1
ATOM 862 C C . GLY A 1 111 ? -41.754 -11.566 28.022 1.00 56.38 111 GLY A C 1
ATOM 863 O O . GLY A 1 111 ? -40.722 -12.173 27.709 1.00 56.38 111 GLY A O 1
ATOM 864 N N . ASN A 1 112 ? -41.848 -10.232 28.028 1.00 60.53 112 ASN A N 1
ATOM 865 C CA . ASN A 1 112 ? -40.719 -9.335 27.782 1.00 60.53 112 ASN A CA 1
ATOM 866 C C . ASN A 1 112 ? -39.586 -9.633 28.777 1.00 60.53 112 ASN A C 1
ATOM 868 O O . ASN A 1 112 ? -39.816 -9.705 29.983 1.00 60.53 112 ASN A O 1
ATOM 872 N N . ALA A 1 113 ? -38.366 -9.839 28.271 1.00 63.69 113 ALA A N 1
ATOM 873 C CA . ALA A 1 113 ? -37.196 -10.076 29.115 1.00 63.69 113 ALA A CA 1
ATOM 874 C C . ALA A 1 113 ? -36.916 -8.854 30.004 1.00 63.69 113 ALA A C 1
ATOM 876 O O . ALA A 1 113 ? -37.018 -7.716 29.538 1.00 63.69 113 ALA A O 1
ATOM 877 N N . ALA A 1 114 ? -36.541 -9.098 31.260 1.00 72.38 114 ALA A N 1
ATOM 878 C CA . ALA A 1 114 ? -36.097 -8.044 32.158 1.00 72.38 114 ALA A CA 1
ATOM 879 C C . ALA A 1 114 ? -34.754 -7.466 31.678 1.00 72.38 114 ALA A C 1
ATOM 881 O O . ALA A 1 114 ? -33.962 -8.127 31.001 1.00 72.38 114 ALA A O 1
ATOM 882 N N . THR A 1 115 ? -34.488 -6.212 32.022 1.00 80.56 115 THR A N 1
ATOM 883 C CA . THR A 1 115 ? -33.183 -5.597 31.778 1.00 80.56 115 THR A CA 1
ATOM 884 C C . THR A 1 115 ? -32.255 -5.961 32.933 1.00 80.56 115 THR A C 1
ATOM 886 O O . THR A 1 115 ? -32.579 -5.693 34.087 1.00 80.56 115 THR A O 1
ATOM 889 N N . VAL A 1 116 ? -31.114 -6.577 32.626 1.00 85.81 116 VAL A N 1
ATOM 890 C CA . VAL A 1 116 ? -30.085 -6.971 33.595 1.00 85.81 116 VAL A CA 1
ATOM 891 C C . VAL A 1 116 ? -28.870 -6.080 33.390 1.00 85.81 116 VAL A C 1
ATOM 893 O O . VAL A 1 116 ? -28.374 -5.943 32.272 1.00 85.81 116 VAL A O 1
ATOM 896 N N . GLU A 1 117 ? -28.395 -5.459 34.460 1.00 90.25 117 GLU A N 1
ATOM 897 C CA . GLU A 1 117 ? -27.135 -4.725 34.434 1.00 90.25 117 GLU A CA 1
ATOM 898 C C . GLU A 1 117 ? -25.950 -5.691 34.476 1.00 90.25 117 GLU A C 1
ATOM 900 O O . GLU A 1 117 ? -25.934 -6.639 35.262 1.00 90.25 117 GLU A O 1
ATOM 905 N N . LEU A 1 118 ? -24.949 -5.448 33.634 1.00 92.06 118 LEU A N 1
ATOM 906 C CA . LEU A 1 118 ? -23.698 -6.189 33.673 1.00 92.06 118 LEU A CA 1
ATOM 907 C C . LEU A 1 118 ? -22.806 -5.681 34.805 1.00 92.06 118 LEU A C 1
ATOM 909 O O . LEU A 1 118 ? -22.704 -4.480 35.047 1.00 92.06 118 LEU A O 1
ATOM 913 N N . SER A 1 119 ? -22.093 -6.603 35.456 1.00 90.50 119 SER A N 1
ATOM 914 C CA . SER A 1 119 ? -21.013 -6.224 36.368 1.00 90.50 119 SER A CA 1
ATOM 915 C C . SER A 1 119 ? -19.933 -5.438 35.619 1.00 90.50 119 SER A C 1
ATOM 917 O O . SER A 1 119 ? -19.763 -5.610 34.411 1.00 90.50 119 SER A O 1
ATOM 919 N N . ALA A 1 120 ? -19.156 -4.619 36.335 1.00 88.69 120 ALA A N 1
ATOM 920 C CA . ALA A 1 120 ? -18.064 -3.855 35.730 1.00 88.69 120 ALA A CA 1
ATOM 921 C C . ALA A 1 120 ? -17.112 -4.756 34.918 1.00 88.69 120 ALA A C 1
ATOM 923 O O . ALA A 1 120 ? -16.809 -4.444 33.771 1.00 88.69 120 ALA A O 1
ATOM 924 N N . GLY A 1 121 ? -16.726 -5.919 35.461 1.00 91.62 121 GLY A N 1
ATOM 925 C CA . GLY A 1 121 ? -15.887 -6.893 34.752 1.00 91.62 121 GLY A CA 1
ATOM 926 C C . GLY A 1 121 ? -16.549 -7.469 33.495 1.00 91.62 121 GLY A C 1
ATOM 927 O O . GLY A 1 121 ? -15.916 -7.545 32.447 1.00 91.62 121 GLY A O 1
ATOM 928 N N . ALA A 1 122 ? -17.841 -7.809 33.553 1.00 93.50 122 ALA A N 1
ATOM 929 C CA . ALA A 1 122 ? -18.567 -8.287 32.376 1.00 93.50 122 ALA A CA 1
ATOM 930 C C . ALA A 1 122 ? -18.712 -7.195 31.300 1.00 93.50 122 ALA A C 1
ATOM 932 O O . ALA A 1 122 ? -18.577 -7.485 30.115 1.00 93.50 122 ALA A O 1
ATOM 933 N N . GLY A 1 123 ? -18.940 -5.940 31.701 1.00 94.75 123 GLY A N 1
ATOM 934 C CA . GLY A 1 123 ? -18.987 -4.798 30.788 1.00 94.75 123 GLY A CA 1
ATOM 935 C C . GLY A 1 123 ? -17.649 -4.535 30.090 1.00 94.75 123 GLY A C 1
ATOM 936 O O . GLY A 1 123 ? -17.632 -4.309 28.882 1.00 94.75 123 GLY A O 1
ATOM 937 N N . GLN A 1 124 ? -16.527 -4.634 30.816 1.00 95.38 124 GLN A N 1
ATOM 938 C CA . GLN A 1 124 ? -15.188 -4.511 30.221 1.00 95.38 124 GLN A CA 1
ATOM 939 C C . GLN A 1 124 ? -14.914 -5.626 29.205 1.00 95.38 124 GLN A C 1
ATOM 941 O O . GLN A 1 124 ? -14.509 -5.326 28.085 1.00 95.38 124 GLN A O 1
ATOM 946 N N . ASN A 1 125 ? -15.255 -6.879 29.530 1.00 96.75 125 ASN A N 1
ATOM 947 C CA . ASN A 1 125 ? -15.094 -8.009 28.607 1.00 96.75 125 ASN A CA 1
ATOM 948 C C . ASN A 1 125 ? -15.873 -7.808 27.294 1.00 96.75 125 ASN A C 1
ATOM 950 O O . ASN A 1 125 ? -15.391 -8.154 26.218 1.00 96.75 125 ASN A O 1
ATOM 954 N N . VAL A 1 126 ? -17.080 -7.234 27.354 1.00 96.94 126 VAL A N 1
ATOM 955 C CA . VAL A 1 126 ? -17.854 -6.909 26.142 1.00 96.94 126 VAL A CA 1
ATOM 956 C C . VAL A 1 126 ? -17.132 -5.860 25.292 1.00 96.94 126 VAL A C 1
ATOM 958 O O . VAL A 1 126 ? -17.111 -5.973 24.066 1.00 96.94 126 VAL A O 1
ATOM 961 N N . LEU A 1 127 ? -16.523 -4.851 25.919 1.00 97.50 127 LEU A N 1
ATOM 962 C CA . LEU A 1 127 ? -15.755 -3.832 25.205 1.00 97.50 127 LEU A CA 1
ATOM 963 C C . LEU A 1 127 ? -14.424 -4.364 24.652 1.00 97.50 127 LEU A C 1
ATOM 965 O O . LEU A 1 127 ? -14.047 -3.949 23.556 1.00 97.50 127 LEU A O 1
ATOM 969 N N . ASP A 1 128 ? -13.773 -5.318 25.330 1.00 97.50 128 ASP A N 1
ATOM 970 C CA . ASP A 1 128 ? -12.610 -6.054 24.801 1.00 97.50 128 ASP A CA 1
ATOM 971 C C . ASP A 1 128 ? -12.981 -6.808 23.518 1.00 97.50 128 ASP A C 1
ATOM 973 O O . ASP A 1 128 ? -12.313 -6.682 22.492 1.00 97.50 128 ASP A O 1
ATOM 977 N N . ILE A 1 129 ? -14.102 -7.540 23.543 1.00 98.12 129 ILE A N 1
ATOM 978 C CA . ILE A 1 129 ? -14.622 -8.239 22.360 1.00 98.12 129 ILE A CA 1
ATOM 979 C C . ILE A 1 129 ? -14.921 -7.237 21.240 1.00 98.12 129 ILE A C 1
ATOM 981 O O . ILE A 1 129 ? -14.557 -7.470 20.087 1.00 98.12 129 ILE A O 1
ATOM 985 N N . ARG A 1 130 ? -15.550 -6.097 21.562 1.00 97.56 130 ARG A N 1
ATOM 986 C CA . ARG A 1 130 ? -15.814 -5.036 20.581 1.00 97.56 130 ARG A CA 1
ATOM 987 C C . ARG A 1 130 ? -14.517 -4.512 19.957 1.00 97.56 130 ARG A C 1
ATOM 989 O O . ARG A 1 130 ? -14.503 -4.300 18.749 1.00 97.56 130 ARG A O 1
ATOM 996 N N . ALA A 1 131 ? -13.456 -4.309 20.738 1.00 98.00 131 ALA A N 1
ATOM 997 C CA . ALA A 1 131 ? -12.166 -3.839 20.229 1.00 98.00 131 ALA A CA 1
ATOM 998 C C . ALA A 1 131 ? -11.551 -4.847 19.243 1.00 98.00 131 ALA A C 1
ATOM 1000 O O . ALA A 1 131 ? -11.157 -4.465 18.141 1.00 98.00 131 ALA A O 1
ATOM 1001 N N . GLY A 1 132 ? -11.579 -6.142 19.580 1.00 98.12 132 GLY A N 1
ATOM 1002 C CA . GLY A 1 132 ? -11.155 -7.208 18.666 1.00 98.12 132 GLY A CA 1
ATOM 1003 C C . GLY A 1 132 ? -11.935 -7.197 17.347 1.00 98.12 132 GLY A C 1
ATOM 1004 O O . GLY A 1 132 ? -11.341 -7.194 16.272 1.00 98.12 132 GLY A O 1
ATOM 1005 N N . ILE A 1 133 ? -13.267 -7.086 17.420 1.00 98.25 133 ILE A N 1
ATOM 1006 C CA . ILE A 1 133 ? -14.133 -7.019 16.232 1.00 98.25 133 ILE A CA 1
ATOM 1007 C C . ILE A 1 133 ? -13.824 -5.786 15.373 1.00 98.25 133 ILE A C 1
ATOM 1009 O O . ILE A 1 133 ? -13.778 -5.909 14.152 1.00 98.25 133 ILE A O 1
ATOM 1013 N N . ILE A 1 134 ? -13.618 -4.612 15.977 1.00 98.00 134 ILE A N 1
ATOM 1014 C CA . ILE A 1 134 ? -13.254 -3.381 15.255 1.00 98.00 134 ILE A CA 1
ATOM 1015 C C . ILE A 1 134 ? -11.949 -3.594 14.476 1.00 98.00 134 ILE A C 1
ATOM 1017 O O . ILE A 1 134 ? -11.909 -3.340 13.270 1.00 98.00 134 ILE A O 1
ATOM 1021 N N . SER A 1 135 ? -10.917 -4.119 15.144 1.00 97.88 135 SER A N 1
ATOM 1022 C CA . SER A 1 135 ? -9.614 -4.393 14.531 1.00 97.88 135 SER A CA 1
ATOM 1023 C C . SER A 1 135 ? -9.734 -5.360 13.352 1.00 97.88 135 SER A C 1
ATOM 1025 O O . SER A 1 135 ? -9.241 -5.085 12.256 1.00 97.88 135 SER A O 1
ATOM 1027 N N . ASP A 1 136 ? -10.435 -6.477 13.545 1.00 98.38 136 ASP A N 1
ATOM 1028 C CA . ASP A 1 136 ? -10.593 -7.496 12.510 1.00 98.38 136 ASP A CA 1
ATOM 1029 C C . ASP A 1 136 ? -11.431 -6.993 11.332 1.00 98.38 136 ASP A C 1
ATOM 1031 O O . ASP A 1 136 ? -11.092 -7.244 10.174 1.00 98.38 136 ASP A O 1
ATOM 1035 N N . GLN A 1 137 ? -12.497 -6.233 11.592 1.00 98.06 137 GLN A N 1
ATOM 1036 C CA . GLN A 1 137 ? -13.320 -5.651 10.535 1.00 98.06 137 GLN A CA 1
ATOM 1037 C C . GLN A 1 137 ? -12.543 -4.644 9.687 1.00 98.06 137 GLN A C 1
ATOM 1039 O O . GLN A 1 137 ? -12.657 -4.695 8.461 1.00 98.06 137 GLN A O 1
ATOM 1044 N N . GLU A 1 138 ? -11.747 -3.757 10.288 1.00 97.81 138 GLU A N 1
ATOM 1045 C CA . GLU A 1 138 ? -10.936 -2.811 9.513 1.00 97.81 138 GLU A CA 1
ATOM 1046 C C . GLU A 1 138 ? -9.835 -3.514 8.716 1.00 97.81 138 GLU A C 1
ATOM 1048 O O . GLU A 1 138 ? -9.668 -3.219 7.531 1.00 97.81 138 GLU A O 1
ATOM 1053 N N . LYS A 1 139 ? -9.170 -4.531 9.283 1.00 97.19 139 LYS A N 1
ATOM 1054 C CA . LYS A 1 139 ? -8.212 -5.369 8.535 1.00 97.19 139 LYS A CA 1
ATOM 1055 C C . LYS A 1 139 ? -8.868 -6.055 7.338 1.00 97.19 139 LYS A C 1
ATOM 1057 O O . LYS A 1 139 ? -8.312 -6.049 6.240 1.00 97.19 139 LYS A O 1
ATOM 1062 N N . LEU A 1 140 ? -10.061 -6.625 7.516 1.00 98.38 140 LEU A N 1
ATOM 1063 C CA . LEU A 1 140 ? -10.797 -7.271 6.428 1.00 98.38 140 LEU A CA 1
ATOM 1064 C C . LEU A 1 140 ? -11.204 -6.2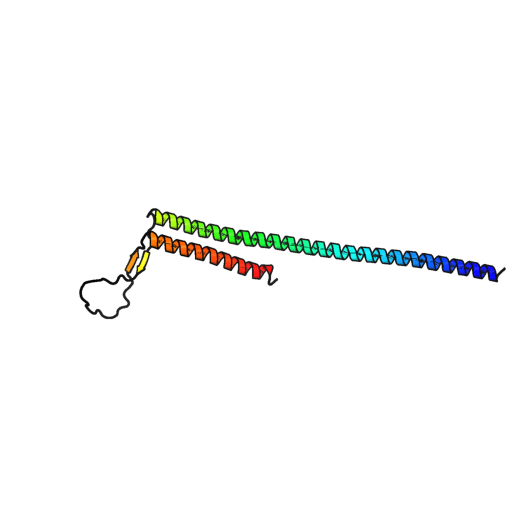71 5.342 1.00 98.38 140 LEU A C 1
ATOM 1066 O O . LEU A 1 140 ? -11.036 -6.563 4.157 1.00 98.38 140 LEU A O 1
ATOM 1070 N N . LYS A 1 141 ? -11.705 -5.087 5.716 1.00 98.00 141 LYS A N 1
ATOM 1071 C CA . LYS A 1 141 ? -12.041 -4.025 4.754 1.00 98.00 141 LYS A CA 1
ATOM 1072 C C . LYS A 1 141 ? -10.807 -3.568 3.980 1.00 98.00 141 LYS A C 1
ATOM 1074 O O . LYS A 1 141 ? -10.877 -3.489 2.753 1.00 98.00 141 LYS A O 1
ATOM 1079 N N . TYR A 1 142 ? -9.688 -3.3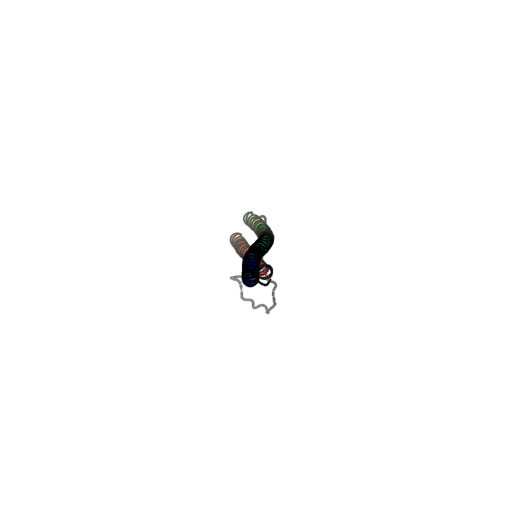42 4.672 1.00 98.06 142 TYR A N 1
ATOM 1080 C CA . TYR A 1 142 ? -8.411 -2.990 4.058 1.00 98.06 142 TYR A CA 1
ATOM 1081 C C . TYR A 1 142 ? -7.977 -4.050 3.042 1.00 98.06 142 TYR A C 1
ATOM 1083 O O . TYR A 1 142 ? -7.729 -3.721 1.885 1.00 98.06 142 TYR A O 1
ATOM 1091 N N . LEU A 1 143 ? -7.956 -5.332 3.428 1.00 97.75 143 LEU A N 1
ATOM 1092 C CA . LEU A 1 143 ? -7.547 -6.426 2.539 1.00 97.75 143 LEU A CA 1
ATOM 1093 C C . LEU A 1 143 ? -8.458 -6.542 1.314 1.00 97.75 143 LEU A C 1
ATOM 1095 O O . LEU A 1 143 ? -7.979 -6.699 0.191 1.00 97.75 143 LEU A O 1
ATOM 1099 N N . GLN A 1 144 ? -9.773 -6.416 1.498 1.00 97.81 144 GLN A N 1
ATOM 1100 C CA . GLN A 1 144 ? -10.713 -6.417 0.380 1.00 97.81 144 GLN A CA 1
ATOM 1101 C C . GLN A 1 144 ? -10.482 -5.232 -0.566 1.00 97.81 144 GLN A C 1
ATOM 1103 O O . GLN A 1 144 ? -10.529 -5.400 -1.787 1.00 97.81 144 GLN A O 1
ATOM 1108 N N . ALA A 1 145 ? -10.246 -4.035 -0.029 1.00 96.94 145 ALA A N 1
ATOM 1109 C CA . ALA A 1 145 ? -9.959 -2.847 -0.823 1.00 96.94 145 ALA A CA 1
ATOM 1110 C C . ALA A 1 145 ? -8.606 -2.959 -1.544 1.00 96.94 145 ALA A C 1
ATOM 1112 O O . ALA A 1 145 ? -8.519 -2.624 -2.726 1.00 96.94 145 ALA A O 1
ATOM 1113 N N . TYR A 1 146 ? -7.582 -3.500 -0.883 1.00 96.88 146 TYR A N 1
ATOM 1114 C CA . TYR A 1 146 ? -6.277 -3.792 -1.470 1.00 96.88 146 TYR A CA 1
ATOM 1115 C C . TYR A 1 146 ? -6.422 -4.727 -2.671 1.00 96.88 146 TYR A C 1
ATOM 1117 O O . TYR A 1 146 ? -6.038 -4.364 -3.779 1.00 96.88 146 TYR A O 1
ATOM 1125 N N . VAL A 1 147 ? -7.080 -5.878 -2.501 1.00 96.94 147 VAL A N 1
ATOM 1126 C CA . VAL A 1 147 ? -7.276 -6.848 -3.591 1.00 96.94 147 VAL A CA 1
ATOM 1127 C C . VAL A 1 147 ? -8.018 -6.216 -4.773 1.00 96.94 147 VAL A C 1
ATOM 1129 O O . VAL A 1 147 ? -7.575 -6.329 -5.917 1.00 96.94 147 VAL A O 1
ATOM 1132 N N . ARG A 1 148 ? -9.110 -5.487 -4.509 1.00 95.44 148 ARG A N 1
ATOM 1133 C CA . ARG A 1 148 ? -9.901 -4.815 -5.555 1.00 95.44 148 ARG A CA 1
ATOM 1134 C C . ARG A 1 148 ? -9.122 -3.733 -6.301 1.00 95.44 148 ARG A C 1
ATOM 1136 O O . ARG A 1 148 ? -9.382 -3.513 -7.478 1.00 95.44 148 ARG A O 1
ATOM 1143 N N . THR A 1 149 ? -8.215 -3.027 -5.627 1.00 93.50 149 THR A N 1
ATOM 1144 C CA . THR A 1 149 ? -7.537 -1.856 -6.206 1.00 93.50 149 THR A CA 1
ATOM 1145 C C . THR A 1 149 ? -6.135 -2.138 -6.735 1.00 93.50 149 THR A C 1
ATOM 1147 O O . THR A 1 149 ? -5.679 -1.363 -7.576 1.00 93.50 149 THR A O 1
ATOM 1150 N N . GLN A 1 150 ? -5.481 -3.209 -6.273 1.00 91.75 150 GLN A N 1
ATOM 1151 C CA . GLN A 1 150 ? -4.066 -3.507 -6.537 1.00 91.75 150 GLN A CA 1
ATOM 1152 C C . GLN A 1 150 ? -3.827 -4.875 -7.187 1.00 91.75 150 GLN A C 1
ATOM 1154 O O . GLN A 1 150 ? -2.790 -5.053 -7.817 1.00 91.75 150 GLN A O 1
ATOM 1159 N N . CYS A 1 151 ? -4.747 -5.838 -7.043 1.00 92.31 151 CYS A N 1
ATOM 1160 C CA . CYS A 1 151 ? -4.559 -7.201 -7.564 1.00 92.31 151 CYS A CA 1
ATOM 1161 C C . CYS A 1 151 ? -5.453 -7.534 -8.762 1.00 92.31 151 CYS A C 1
ATOM 1163 O O . CYS A 1 151 ? -5.037 -8.293 -9.627 1.00 92.31 151 CYS A O 1
ATOM 1165 N N . ILE A 1 152 ? -6.687 -7.018 -8.789 1.00 89.75 152 ILE A N 1
ATOM 1166 C CA . ILE A 1 152 ? -7.677 -7.307 -9.849 1.00 89.75 152 ILE A CA 1
ATOM 1167 C C . ILE A 1 152 ? -7.606 -6.275 -10.998 1.00 89.75 152 ILE A C 1
ATOM 1169 O O . ILE A 1 152 ? -8.323 -6.395 -11.988 1.00 89.75 152 ILE A O 1
ATOM 1173 N N . LYS A 1 153 ? -6.748 -5.257 -10.876 1.00 65.25 153 LYS A N 1
ATOM 1174 C CA . LYS A 1 153 ? -6.492 -4.295 -11.954 1.00 65.25 153 LYS A CA 1
ATOM 1175 C C . LYS A 1 153 ? -5.559 -4.846 -13.020 1.00 65.25 153 LYS A C 1
ATOM 1177 O O . LYS A 1 153 ? -4.594 -5.544 -12.643 1.00 65.25 153 LYS A O 1
#

Radius of gyration: 41.56 Å; chains: 1; bounding box: 97×31×117 Å

Foldseek 3Di:
DVVVVVVVVVVVVVVVVVVVVVVVVVVVVVVVVVVVVVVVVVVVVVVVVVVVVLVVVLVVLCVVLVVQLVVQVVVLVVQLVCLVVVVDWDKDFAADPDPDDDPPDDDDDPDGGDIDIDDSVRSNVVSVVVNVVSVVVSVVVSVVVCCVPPPVD

pLDDT: mean 90.14, std 13.57, range [46.53, 98.38]

InterPro domains:
  IPR004929 Spanin, inner membrane subunit [MF_04137] (1-152)
  IPR004929 Spanin, inner membrane subunit [PF03245] (37-151)

Organism: NCBI:txid436295